Protein AF-A0A6G2JYF0-F1 (afdb_monomer_lite)

Radius of gyration: 21.14 Å; chains: 1; bounding box: 59×37×51 Å

Sequence (128 aa):
LPGISGAFVLLLLGLYDPITEAVSDRDVGTVVLFGVGAVLGLGLFSRLLQRLLERWRDAVIAALMGLMAGSLRVLWPWPVGDPDAEGFGNAALGAPPASELAVAVIAAVAAGAVAVALYRMGTRQASS

Foldseek 3Di:
DPPCPPLVVCVVVVNNVVQVVCVVVVVVVVVVVVVVVVCVVVVVVVVVVVVCCVVVVVVVVVVVVVVVVVVVVLCPDDPPDDPPPPDPPPPPPPPPPVVVVVVVVVVVVVSVVVSVVVVVVVVPPPPD

Secondary structure (DSSP, 8-state):
---TTTHHHHHHTT-HHHHHHHHHTT-HHHHHHHHHHHHHHHHHHHHHHHHHHHHSHHHHHHHHHHHHHHHHHHT-S---S-TT--STTTTSSSPPPHHHHHHHHHHHHHHHHHHHHHHHHHTTSTT-

pLDDT: mean 71.39, std 13.14, range [37.84, 88.44]

Structure (mmCIF, N/CA/C/O backbone):
data_AF-A0A6G2JYF0-F1
#
_entry.id   AF-A0A6G2JYF0-F1
#
loop_
_atom_site.group_PDB
_atom_site.id
_atom_site.type_symbol
_atom_site.label_atom_id
_atom_site.label_alt_id
_atom_site.label_comp_id
_atom_site.label_asym_id
_atom_site.label_entity_id
_atom_site.label_seq_id
_atom_site.pdbx_PDB_ins_code
_atom_site.Cartn_x
_atom_site.Cartn_y
_atom_site.Cartn_z
_atom_site.occupancy
_atom_site.B_iso_or_equiv
_atom_site.auth_seq_id
_atom_site.auth_comp_id
_atom_site.auth_asym_id
_atom_site.auth_atom_id
_atom_site.pdbx_PDB_model_num
ATOM 1 N N . LEU A 1 1 ? 19.546 4.387 -7.124 1.00 40.09 1 LEU A N 1
ATOM 2 C CA . LEU A 1 1 ? 18.726 4.139 -5.916 1.00 40.09 1 LEU A CA 1
ATOM 3 C C . LEU A 1 1 ? 17.325 3.787 -6.394 1.00 40.09 1 LEU A C 1
ATOM 5 O O . LEU A 1 1 ? 16.553 4.704 -6.652 1.00 40.09 1 LEU A O 1
ATOM 9 N N . PRO A 1 2 ? 17.033 2.506 -6.671 1.00 49.22 2 PRO A N 1
ATOM 10 C CA . PRO A 1 2 ? 15.730 2.139 -7.203 1.00 49.22 2 PRO A CA 1
ATOM 11 C C . PRO A 1 2 ? 14.688 2.474 -6.136 1.00 49.22 2 PRO A C 1
ATOM 13 O O . PRO A 1 2 ? 14.768 2.001 -5.004 1.00 49.22 2 PRO A O 1
ATOM 16 N N . GLY A 1 3 ? 13.779 3.386 -6.477 1.00 50.25 3 GLY A N 1
ATOM 17 C CA . GLY A 1 3 ? 12.730 3.866 -5.590 1.00 50.25 3 GLY A CA 1
ATOM 18 C C . GLY A 1 3 ? 11.822 2.713 -5.187 1.00 50.25 3 GLY A C 1
ATOM 19 O O . GLY A 1 3 ? 10.916 2.336 -5.932 1.00 50.25 3 GLY A O 1
ATOM 20 N N . ILE A 1 4 ? 12.072 2.170 -3.996 1.00 59.97 4 ILE A N 1
ATOM 21 C CA . ILE A 1 4 ? 11.361 1.021 -3.429 1.00 59.97 4 ILE A CA 1
ATOM 22 C C . ILE A 1 4 ? 9.846 1.262 -3.344 1.00 59.97 4 ILE A C 1
ATOM 24 O O . ILE A 1 4 ? 9.081 0.308 -3.375 1.00 59.97 4 ILE A O 1
ATOM 28 N N . SER A 1 5 ? 9.371 2.509 -3.302 1.00 64.62 5 SER A N 1
ATOM 29 C CA . SER A 1 5 ? 7.943 2.772 -3.085 1.00 64.62 5 SER A CA 1
ATOM 30 C C . SER A 1 5 ? 7.077 2.885 -4.347 1.00 64.62 5 SER A C 1
ATOM 32 O O . SER A 1 5 ? 5.859 2.839 -4.222 1.00 64.62 5 SER A O 1
ATOM 34 N N . GLY A 1 6 ? 7.646 3.000 -5.552 1.00 71.56 6 GLY A N 1
ATOM 35 C CA . GLY A 1 6 ? 6.852 3.191 -6.782 1.00 71.56 6 GLY A CA 1
ATOM 36 C C . GLY A 1 6 ? 7.250 2.260 -7.919 1.00 71.56 6 GLY A C 1
ATOM 37 O O . GLY A 1 6 ? 6.416 1.543 -8.466 1.00 71.56 6 GLY A O 1
ATOM 38 N N . ALA A 1 7 ? 8.547 2.205 -8.225 1.00 78.31 7 ALA A N 1
ATOM 39 C CA . ALA A 1 7 ? 9.068 1.327 -9.269 1.00 78.31 7 ALA A CA 1
ATOM 40 C C . ALA A 1 7 ? 8.913 -0.160 -8.902 1.00 78.31 7 ALA A C 1
ATOM 42 O O . ALA A 1 7 ? 8.651 -0.984 -9.770 1.00 78.31 7 ALA A O 1
ATOM 43 N N . PHE A 1 8 ? 8.996 -0.505 -7.612 1.00 80.12 8 PHE A N 1
ATOM 44 C CA . PHE A 1 8 ? 8.794 -1.882 -7.152 1.00 80.12 8 PHE A CA 1
ATOM 45 C C . PHE A 1 8 ? 7.344 -2.356 -7.291 1.00 80.12 8 PHE A C 1
ATOM 47 O O . PHE A 1 8 ? 7.103 -3.497 -7.667 1.00 80.12 8 PHE A O 1
ATOM 54 N N . VAL A 1 9 ? 6.371 -1.476 -7.045 1.00 82.25 9 VAL A N 1
ATOM 55 C CA . VAL A 1 9 ? 4.954 -1.797 -7.267 1.00 82.25 9 VAL A CA 1
ATOM 56 C C . VAL A 1 9 ? 4.703 -2.052 -8.755 1.00 82.25 9 VAL A C 1
ATOM 58 O O . VAL A 1 9 ? 4.014 -3.004 -9.099 1.00 82.25 9 VAL A O 1
ATOM 61 N N . LEU A 1 10 ? 5.320 -1.267 -9.644 1.00 85.38 10 LEU A N 1
ATOM 62 C CA . LEU A 1 10 ? 5.258 -1.508 -11.090 1.00 85.38 10 LEU A CA 1
ATOM 63 C C . LEU A 1 10 ? 5.894 -2.841 -11.495 1.00 85.38 10 LEU A C 1
ATOM 65 O O . LEU A 1 10 ? 5.335 -3.539 -12.338 1.00 85.38 10 LEU A O 1
ATOM 69 N N . LEU A 1 11 ? 7.016 -3.212 -10.874 1.00 83.31 11 LEU A N 1
ATOM 70 C CA . LEU A 1 11 ? 7.658 -4.515 -11.076 1.00 83.31 11 LEU A CA 1
ATOM 71 C C . LEU A 1 11 ? 6.758 -5.669 -10.613 1.00 83.31 11 LEU A C 1
ATOM 73 O O . LEU A 1 11 ? 6.558 -6.619 -11.361 1.00 83.31 11 LEU A O 1
ATOM 77 N N . LEU A 1 12 ? 6.158 -5.567 -9.423 1.00 83.62 12 LEU A N 1
ATOM 78 C CA . LEU A 1 12 ? 5.201 -6.548 -8.890 1.00 83.62 12 LEU A CA 1
ATOM 79 C C . LEU A 1 12 ? 3.969 -6.721 -9.782 1.00 83.62 12 LEU A C 1
ATOM 81 O O . LEU A 1 12 ? 3.460 -7.828 -9.927 1.00 83.62 12 LEU A O 1
ATOM 85 N N . LEU A 1 13 ? 3.489 -5.627 -10.373 1.00 82.62 13 LEU A N 1
ATOM 86 C CA . LEU A 1 13 ? 2.365 -5.641 -11.305 1.00 82.62 13 LEU A CA 1
ATOM 87 C C . LEU A 1 13 ? 2.764 -6.112 -12.716 1.00 82.62 13 LEU A C 1
ATOM 89 O O . LEU A 1 13 ? 1.890 -6.233 -13.569 1.00 82.62 13 LEU A O 1
ATOM 93 N N . GLY A 1 14 ? 4.055 -6.356 -12.980 1.00 84.25 14 GLY A N 1
ATOM 94 C CA . GLY A 1 14 ? 4.573 -6.702 -14.309 1.00 84.25 14 GLY A CA 1
ATOM 95 C C . GLY A 1 14 ? 4.482 -5.559 -15.327 1.00 84.25 14 GLY A C 1
ATOM 96 O O . GLY A 1 14 ? 4.637 -5.779 -16.522 1.00 84.25 14 GLY A O 1
ATOM 97 N N . LEU A 1 15 ? 4.211 -4.336 -14.868 1.00 83.00 15 LEU A N 1
ATOM 98 C CA . LEU A 1 15 ? 4.017 -3.153 -15.709 1.00 83.00 15 LEU A CA 1
ATOM 99 C C . LEU A 1 15 ? 5.282 -2.303 -15.843 1.00 83.00 15 LEU A C 1
ATOM 101 O O . LEU A 1 15 ? 5.267 -1.285 -16.528 1.00 83.00 15 LEU A O 1
ATOM 105 N N . TYR A 1 16 ? 6.371 -2.693 -15.187 1.00 85.38 16 TYR A N 1
ATOM 106 C CA . TYR A 1 16 ? 7.623 -1.952 -15.242 1.00 85.38 16 TYR A CA 1
ATOM 107 C C . TYR A 1 16 ? 8.152 -1.831 -16.673 1.00 85.38 16 TYR A C 1
ATOM 109 O O . TYR A 1 16 ? 8.324 -0.714 -17.156 1.00 85.38 16 TYR A O 1
ATOM 117 N N . ASP A 1 17 ? 8.336 -2.952 -17.370 1.00 82.31 17 ASP A N 1
ATOM 118 C CA . ASP A 1 17 ? 8.848 -2.963 -18.743 1.00 82.31 17 ASP A CA 1
ATOM 119 C C . ASP A 1 17 ? 7.982 -2.131 -19.709 1.00 82.31 17 ASP A C 1
ATOM 121 O O . ASP A 1 17 ? 8.522 -1.195 -20.301 1.00 82.31 17 ASP A O 1
ATOM 125 N N . PRO A 1 18 ? 6.647 -2.324 -19.799 1.00 82.56 18 PRO A N 1
ATOM 126 C CA . PRO A 1 18 ? 5.822 -1.553 -20.733 1.00 82.56 18 PRO A CA 1
ATOM 127 C C . PRO A 1 18 ? 5.765 -0.048 -20.423 1.00 82.56 18 PRO A C 1
ATOM 129 O O . PRO A 1 18 ? 5.676 0.765 -21.339 1.00 82.56 18 PRO A O 1
ATOM 132 N N . ILE A 1 19 ? 5.841 0.362 -19.152 1.00 83.25 19 ILE A N 1
ATOM 133 C CA . ILE A 1 19 ? 5.885 1.788 -18.779 1.00 83.25 19 ILE A CA 1
ATOM 134 C C . ILE A 1 19 ? 7.236 2.398 -19.159 1.00 83.25 19 ILE A C 1
ATOM 136 O O . ILE A 1 19 ? 7.295 3.522 -19.658 1.00 83.25 19 ILE A O 1
ATOM 140 N N . THR A 1 20 ? 8.326 1.672 -18.906 1.00 84.31 20 THR A N 1
ATOM 141 C CA . THR A 1 20 ? 9.685 2.162 -19.165 1.00 84.31 20 THR A CA 1
ATOM 142 C C . THR A 1 20 ? 9.950 2.251 -20.670 1.00 84.31 20 THR A C 1
ATOM 144 O O . THR A 1 20 ? 10.544 3.226 -21.129 1.00 84.31 20 THR A O 1
ATOM 147 N N . GLU A 1 21 ? 9.434 1.293 -21.442 1.00 85.62 21 GLU A N 1
ATOM 148 C CA . GLU A 1 21 ? 9.464 1.287 -22.907 1.00 85.62 21 GLU A CA 1
ATOM 149 C C . GLU A 1 21 ? 8.618 2.424 -23.497 1.00 85.62 21 GLU A C 1
ATOM 151 O O . GLU A 1 21 ? 9.135 3.216 -24.282 1.00 85.62 21 GLU A O 1
ATOM 156 N N . ALA A 1 22 ? 7.379 2.618 -23.026 1.00 83.31 22 ALA A N 1
ATOM 157 C CA . ALA A 1 22 ? 6.520 3.721 -23.472 1.00 83.31 22 ALA A CA 1
ATOM 158 C C . ALA A 1 22 ? 7.142 5.109 -23.226 1.00 83.31 22 ALA A C 1
ATOM 160 O O . ALA A 1 22 ? 6.996 6.022 -24.042 1.00 83.31 22 ALA A O 1
ATOM 161 N N . VAL A 1 23 ? 7.866 5.286 -22.115 1.00 82.88 23 VAL A N 1
ATOM 162 C CA . VAL A 1 23 ? 8.618 6.523 -21.844 1.00 82.88 23 VAL A CA 1
ATOM 163 C C . VAL A 1 23 ? 9.791 6.682 -22.814 1.00 82.88 23 VAL A C 1
ATOM 165 O O . VAL A 1 23 ? 10.039 7.794 -23.290 1.00 82.88 23 VAL A O 1
ATOM 168 N N . SER A 1 24 ? 10.498 5.593 -23.119 1.00 85.56 24 SER A N 1
ATOM 169 C CA . SER A 1 24 ? 11.651 5.593 -24.024 1.00 85.56 24 SER A CA 1
ATOM 170 C C . SER A 1 24 ? 11.250 5.886 -25.477 1.00 85.56 24 SER A C 1
ATOM 172 O O . SER A 1 24 ? 11.904 6.694 -26.141 1.00 85.56 24 SER A O 1
ATOM 174 N N . ASP A 1 25 ? 10.122 5.337 -25.930 1.00 87.25 25 ASP A N 1
ATOM 175 C CA . ASP A 1 25 ? 9.553 5.557 -27.269 1.00 87.25 25 ASP A CA 1
ATOM 176 C C . ASP A 1 25 ? 8.751 6.862 -27.394 1.00 87.25 25 ASP A C 1
ATOM 178 O O . ASP A 1 25 ? 8.250 7.200 -28.468 1.00 87.25 25 ASP A O 1
ATOM 182 N N . ARG A 1 26 ? 8.659 7.645 -26.309 1.00 82.38 26 ARG A N 1
ATOM 183 C CA . ARG A 1 26 ? 7.815 8.848 -26.212 1.00 82.38 26 ARG A CA 1
ATOM 184 C C . ARG A 1 26 ? 6.359 8.580 -26.606 1.00 82.38 26 ARG A C 1
ATOM 186 O O 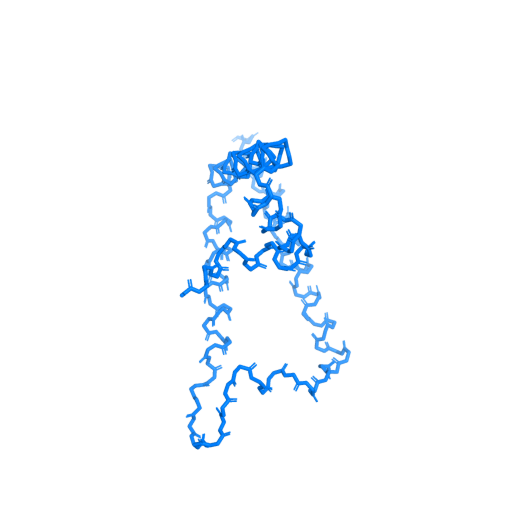. ARG A 1 26 ? 5.697 9.467 -27.153 1.00 82.38 26 ARG A O 1
ATOM 193 N N . ASP A 1 27 ? 5.839 7.398 -26.283 1.00 81.31 27 ASP A N 1
ATOM 194 C CA . ASP A 1 27 ? 4.417 7.090 -26.410 1.00 81.31 27 ASP A CA 1
ATOM 195 C C . ASP A 1 27 ? 3.632 7.813 -25.307 1.00 81.31 27 ASP A C 1
ATOM 197 O O . ASP A 1 27 ? 3.311 7.296 -24.231 1.00 81.31 27 ASP A O 1
ATOM 201 N N . VAL A 1 28 ? 3.343 9.081 -25.594 1.00 84.50 28 VAL A N 1
ATOM 202 C CA . VAL A 1 28 ? 2.651 9.997 -24.690 1.00 84.50 28 VAL A CA 1
ATOM 203 C C . VAL A 1 28 ? 1.254 9.478 -24.332 1.00 84.50 28 VAL A C 1
ATOM 205 O O . VAL A 1 28 ? 0.755 9.794 -23.254 1.00 84.50 28 VAL A O 1
ATOM 208 N N . GLY A 1 29 ? 0.624 8.670 -25.192 1.00 84.38 29 GLY A N 1
ATOM 209 C CA . GLY A 1 29 ? -0.715 8.128 -24.957 1.00 84.38 29 GLY A CA 1
ATOM 210 C C . GLY A 1 29 ? -0.737 7.153 -23.782 1.00 84.38 29 GLY A C 1
ATOM 211 O O . GLY A 1 29 ? -1.501 7.339 -22.830 1.00 84.38 29 GLY A O 1
ATOM 212 N N . THR A 1 30 ? 0.153 6.163 -23.814 1.00 79.38 30 THR A N 1
ATOM 213 C CA . THR A 1 30 ? 0.280 5.143 -22.763 1.00 79.38 30 THR A CA 1
ATOM 214 C C . THR A 1 30 ? 0.725 5.756 -21.433 1.00 79.38 30 THR A C 1
ATOM 216 O O . THR A 1 30 ? 0.148 5.460 -20.382 1.00 79.38 30 THR A O 1
ATOM 219 N N . VAL A 1 31 ? 1.682 6.691 -21.466 1.00 84.12 31 VAL A N 1
ATOM 220 C CA . VAL A 1 31 ? 2.179 7.384 -20.264 1.00 84.12 31 VAL A CA 1
ATOM 221 C C . VAL A 1 31 ? 1.101 8.262 -19.624 1.00 84.12 31 VAL A C 1
ATOM 223 O O . VAL A 1 31 ? 0.952 8.258 -18.400 1.00 84.12 31 VAL A O 1
ATOM 226 N N . VAL A 1 32 ? 0.320 8.997 -20.420 1.00 85.06 32 VAL A N 1
ATOM 227 C CA . VAL A 1 32 ? -0.767 9.843 -19.900 1.00 85.06 32 VAL A CA 1
ATOM 228 C C . VAL A 1 32 ? -1.895 8.992 -19.328 1.00 85.06 32 VAL A C 1
ATOM 230 O O . VAL A 1 32 ? -2.376 9.296 -18.237 1.00 85.06 32 VAL A O 1
ATOM 233 N N . LEU A 1 33 ? -2.293 7.910 -20.004 1.00 82.00 33 LEU A N 1
ATOM 234 C CA . LEU A 1 33 ? -3.328 7.004 -19.501 1.00 82.00 33 LEU A CA 1
ATOM 235 C C . LEU A 1 33 ? -2.923 6.386 -18.156 1.00 82.00 33 LEU A C 1
ATOM 237 O O . LEU A 1 33 ? -3.712 6.393 -17.206 1.00 82.00 33 LEU A O 1
ATOM 241 N N . PHE A 1 34 ? -1.675 5.922 -18.051 1.00 82.88 34 PHE A N 1
ATOM 242 C CA . PHE A 1 34 ? -1.119 5.436 -16.794 1.00 82.88 34 PHE A CA 1
ATOM 243 C C . PHE A 1 34 ? -1.075 6.535 -15.726 1.00 82.88 34 PHE A C 1
ATOM 245 O O . PHE A 1 34 ? -1.520 6.313 -14.602 1.00 82.88 34 PHE A O 1
ATOM 252 N N . GLY A 1 35 ? -0.593 7.731 -16.070 1.00 82.69 35 GLY A N 1
ATOM 253 C CA . GLY A 1 35 ? -0.507 8.861 -15.147 1.00 82.69 35 GLY A CA 1
ATOM 254 C C . GLY A 1 35 ? -1.870 9.267 -14.584 1.00 82.69 35 GLY A C 1
ATOM 255 O O . GLY A 1 35 ? -2.007 9.464 -13.377 1.00 82.69 35 GLY A O 1
ATOM 256 N N . VAL A 1 36 ? -2.905 9.321 -15.425 1.00 78.94 36 VAL A N 1
ATOM 257 C CA . VAL A 1 36 ? -4.284 9.610 -15.002 1.00 78.94 36 VAL A CA 1
ATOM 258 C C . VAL A 1 36 ? -4.809 8.511 -14.078 1.00 78.94 36 VAL A C 1
ATOM 260 O O . VAL A 1 36 ? -5.360 8.819 -13.019 1.00 78.94 36 VAL A O 1
ATOM 263 N N . GLY A 1 37 ? -4.598 7.240 -14.430 1.00 79.00 37 GLY A N 1
ATOM 264 C CA . GLY A 1 37 ? -4.972 6.105 -13.586 1.00 79.00 37 GLY A CA 1
ATOM 265 C C . GLY A 1 37 ? -4.266 6.125 -12.228 1.00 79.00 37 GLY A C 1
ATOM 266 O O . GLY A 1 37 ? -4.911 5.948 -11.194 1.00 79.00 37 GLY A O 1
ATOM 267 N N . ALA A 1 38 ? -2.967 6.424 -12.212 1.00 82.06 38 ALA A N 1
ATOM 268 C CA . ALA A 1 38 ? -2.172 6.543 -10.998 1.00 82.06 38 ALA A CA 1
ATOM 269 C C . ALA A 1 38 ? -2.672 7.689 -10.107 1.00 82.06 38 ALA A C 1
ATOM 271 O O . ALA A 1 38 ? -2.898 7.473 -8.919 1.00 82.06 38 ALA A O 1
ATOM 272 N N . VAL A 1 39 ? -2.920 8.880 -10.662 1.00 84.06 39 VAL A N 1
ATOM 273 C CA . VAL A 1 39 ? -3.435 10.037 -9.905 1.00 84.06 39 VAL A CA 1
ATOM 274 C C . VAL A 1 39 ? -4.835 9.768 -9.353 1.00 84.06 39 VAL A C 1
ATOM 276 O O . VAL A 1 39 ? -5.096 10.058 -8.184 1.00 84.06 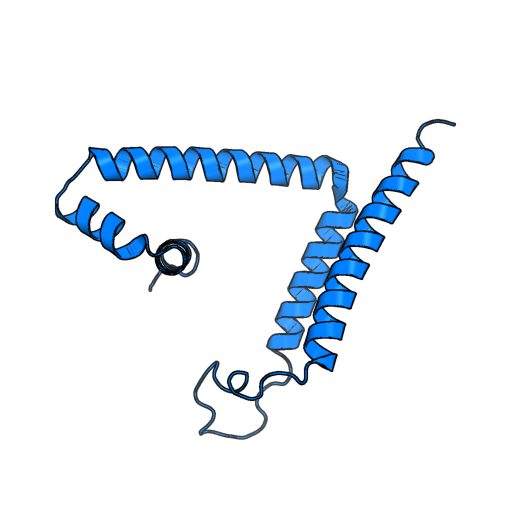39 VAL A O 1
ATOM 279 N N . LEU A 1 40 ? -5.732 9.187 -10.154 1.00 78.94 40 LEU A N 1
ATOM 280 C CA . LEU A 1 40 ? -7.076 8.820 -9.703 1.00 78.94 40 LEU A CA 1
ATOM 281 C C . LEU A 1 40 ? -7.030 7.753 -8.606 1.00 78.94 40 LEU A C 1
ATOM 283 O O . LEU A 1 40 ? -7.717 7.894 -7.594 1.00 78.94 40 LEU A O 1
ATOM 287 N N . GLY A 1 41 ? -6.200 6.722 -8.777 1.00 77.94 41 GLY A N 1
ATOM 288 C CA . GLY A 1 41 ? -6.006 5.658 -7.796 1.00 77.94 41 GLY A CA 1
ATOM 289 C C . GLY A 1 41 ? -5.441 6.187 -6.480 1.00 77.94 41 GLY A C 1
ATOM 290 O O . GLY A 1 41 ? -6.012 5.929 -5.420 1.00 77.94 41 GLY A O 1
ATOM 291 N N . LEU A 1 42 ? -4.379 6.994 -6.537 1.00 83.50 42 LEU A N 1
ATOM 292 C CA . LEU A 1 42 ? -3.756 7.590 -5.354 1.00 83.50 42 LEU A CA 1
ATOM 293 C C . LEU A 1 42 ? -4.697 8.580 -4.660 1.00 83.50 42 LEU A C 1
ATOM 295 O O . LEU A 1 42 ? -4.802 8.583 -3.436 1.00 83.50 42 LEU A O 1
ATOM 299 N N . GLY A 1 43 ? -5.422 9.391 -5.433 1.00 77.50 43 GLY A N 1
ATOM 300 C CA . GLY A 1 43 ? -6.408 10.333 -4.911 1.00 77.50 43 GLY A CA 1
ATOM 301 C C . GLY A 1 43 ? -7.582 9.627 -4.231 1.00 77.50 43 GLY A C 1
ATOM 302 O O . GLY A 1 43 ? -8.002 10.032 -3.145 1.00 77.50 43 GLY A O 1
ATOM 303 N N . LEU A 1 44 ? -8.092 8.544 -4.826 1.00 76.38 44 LEU A N 1
ATOM 304 C CA . LEU A 1 44 ? -9.150 7.730 -4.228 1.00 76.38 44 LEU A CA 1
ATOM 305 C C . LEU A 1 44 ? -8.659 7.025 -2.962 1.00 76.38 44 LEU A C 1
ATOM 307 O O . LEU A 1 44 ? -9.349 7.060 -1.945 1.00 76.38 44 LEU A O 1
ATOM 311 N N . PHE A 1 45 ? -7.461 6.444 -3.004 1.00 76.62 45 PHE A N 1
ATOM 312 C CA . PHE A 1 45 ? -6.838 5.787 -1.860 1.00 76.62 45 PHE A CA 1
ATOM 313 C C . PHE A 1 45 ? -6.585 6.764 -0.708 1.00 76.62 45 PHE A C 1
ATOM 315 O O . PHE A 1 45 ? -6.937 6.473 0.431 1.00 76.62 45 PHE A O 1
ATOM 322 N N . SER A 1 46 ? -6.057 7.953 -1.000 1.00 81.88 46 SER A N 1
ATOM 323 C CA . SER A 1 46 ? -5.838 9.011 -0.011 1.00 81.88 46 SER A CA 1
ATOM 324 C C . SER A 1 46 ? -7.149 9.431 0.657 1.00 81.88 46 SER A C 1
ATOM 326 O O . SER A 1 46 ? -7.229 9.464 1.884 1.00 81.88 46 SER A O 1
ATOM 328 N N . ARG A 1 47 ? -8.216 9.650 -0.124 1.00 77.00 47 ARG A N 1
ATOM 329 C CA . ARG A 1 47 ? -9.551 9.961 0.417 1.00 77.00 47 ARG A CA 1
ATOM 330 C C . ARG A 1 47 ? -10.138 8.810 1.229 1.00 77.00 47 ARG A C 1
ATOM 332 O O . ARG A 1 47 ? -10.777 9.055 2.250 1.00 77.00 47 ARG A O 1
ATOM 339 N N . LEU A 1 48 ? -9.948 7.569 0.785 1.00 77.06 48 LEU A N 1
ATOM 340 C C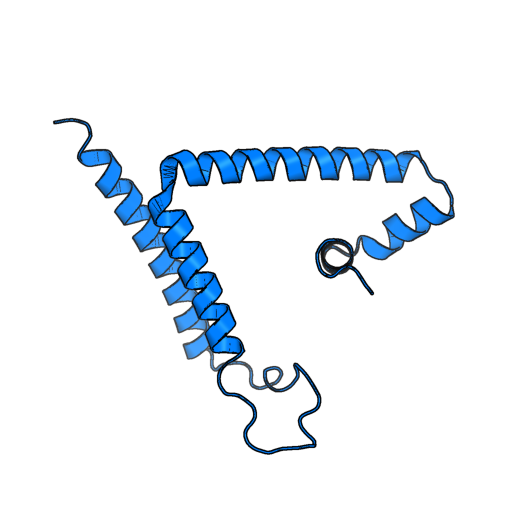A . LEU A 1 48 ? -10.389 6.376 1.505 1.00 77.06 48 LEU A CA 1
ATOM 341 C C . LEU A 1 48 ? -9.686 6.280 2.858 1.00 77.06 48 LEU A C 1
ATOM 343 O O . LEU A 1 48 ? -10.356 6.122 3.875 1.00 77.06 48 LEU A O 1
ATOM 347 N N . LEU A 1 49 ? -8.361 6.427 2.872 1.00 79.88 49 LEU A N 1
ATOM 348 C CA . LEU A 1 49 ? -7.550 6.386 4.080 1.00 79.88 49 LEU A CA 1
ATOM 349 C C . LEU A 1 49 ? -7.925 7.526 5.027 1.00 79.88 49 LEU A C 1
ATOM 351 O O . LEU A 1 49 ? -8.107 7.290 6.216 1.00 79.88 49 LEU A O 1
ATOM 355 N N . GLN A 1 50 ? -8.131 8.733 4.500 1.00 80.94 50 GLN A N 1
ATOM 356 C CA . GLN A 1 50 ? -8.577 9.874 5.291 1.00 80.94 50 GLN A CA 1
ATOM 357 C C . GLN A 1 50 ? -9.936 9.600 5.951 1.00 80.94 50 GLN A C 1
ATOM 359 O O . GLN A 1 50 ? -10.066 9.760 7.160 1.00 80.94 50 GLN A O 1
ATOM 364 N N . ARG A 1 51 ? -10.920 9.077 5.206 1.00 78.25 51 ARG A N 1
ATOM 365 C CA . ARG A 1 51 ? -12.215 8.676 5.786 1.00 78.25 51 ARG A CA 1
ATOM 366 C C . ARG A 1 51 ? -12.092 7.545 6.801 1.00 78.25 51 ARG A C 1
ATOM 368 O O . ARG A 1 51 ? -12.859 7.498 7.763 1.00 78.25 51 ARG A O 1
ATOM 375 N N . LEU A 1 52 ? -11.153 6.627 6.586 1.00 77.38 52 LEU A N 1
ATOM 376 C CA . LEU A 1 52 ? -10.888 5.532 7.508 1.00 77.38 52 LEU A CA 1
ATOM 377 C C . LEU A 1 52 ? -10.275 6.060 8.810 1.00 77.38 52 LEU A C 1
ATOM 379 O O . LEU A 1 52 ? -10.727 5.671 9.877 1.00 77.38 52 LEU A O 1
ATOM 383 N N . LEU A 1 53 ? -9.328 7.000 8.748 1.00 78.94 53 LEU A N 1
ATOM 384 C CA . LEU A 1 53 ? -8.778 7.659 9.936 1.00 78.94 53 LEU A CA 1
ATOM 385 C C . LEU A 1 53 ? -9.805 8.547 10.643 1.00 78.94 53 LEU A C 1
ATOM 387 O O . LEU A 1 53 ? -9.813 8.582 11.866 1.00 78.94 53 LEU A O 1
ATOM 391 N N . GLU A 1 54 ? -10.663 9.259 9.913 1.00 79.00 54 GLU A N 1
ATOM 392 C CA . GLU A 1 54 ? -11.680 10.136 10.510 1.00 79.00 54 GLU A CA 1
ATOM 393 C C . GLU A 1 54 ? -12.753 9.337 11.259 1.00 79.00 54 GLU A C 1
ATOM 395 O O . GLU A 1 54 ? -13.175 9.737 12.342 1.00 79.00 54 GLU A O 1
ATOM 400 N N . ARG A 1 55 ? -13.186 8.192 10.710 1.00 77.56 55 ARG A N 1
ATOM 401 C CA . ARG A 1 55 ? -14.260 7.381 11.306 1.00 77.56 55 ARG A CA 1
ATOM 402 C C . ARG A 1 55 ? -13.771 6.254 12.220 1.00 77.56 55 ARG A C 1
ATOM 404 O O . ARG A 1 55 ? -14.502 5.866 13.125 1.00 77.56 55 ARG A O 1
ATOM 411 N N . TRP A 1 56 ? -12.562 5.742 11.994 1.00 77.81 56 TRP A N 1
ATOM 412 C CA . TRP A 1 56 ? -11.973 4.573 12.671 1.00 77.81 56 TRP A CA 1
ATOM 413 C C . TRP A 1 56 ? -10.600 4.881 13.263 1.00 77.81 56 TRP A C 1
ATOM 415 O O . TRP A 1 56 ? -9.733 4.008 13.282 1.00 77.81 56 TRP A O 1
ATOM 425 N N . ARG A 1 57 ? -10.381 6.117 13.731 1.00 79.81 57 ARG A N 1
ATOM 426 C CA . ARG A 1 57 ? -9.071 6.607 14.185 1.00 79.81 57 ARG A CA 1
ATOM 427 C C . ARG A 1 57 ? -8.345 5.619 15.094 1.00 79.81 57 ARG A C 1
ATOM 429 O O . ARG A 1 57 ? -7.207 5.256 14.811 1.00 79.81 57 ARG A O 1
ATOM 436 N N . ASP A 1 58 ? -9.025 5.145 16.131 1.00 80.50 58 ASP A N 1
ATOM 437 C CA . ASP A 1 58 ? -8.427 4.257 17.130 1.00 80.50 58 ASP A CA 1
ATOM 438 C C . ASP A 1 58 ? -8.070 2.885 16.542 1.00 80.50 58 ASP A C 1
ATOM 440 O O . ASP A 1 58 ? -6.992 2.355 16.811 1.00 80.50 58 ASP A O 1
ATOM 444 N N . ALA A 1 59 ? -8.916 2.338 15.663 1.00 78.56 59 ALA A N 1
ATOM 445 C CA . ALA A 1 59 ? -8.650 1.067 14.99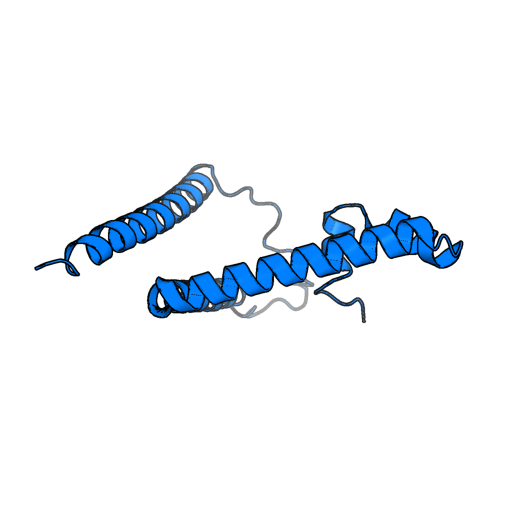1 1.00 78.56 59 ALA A CA 1
ATOM 446 C C . ALA A 1 59 ? -7.493 1.176 13.984 1.00 78.56 59 ALA A C 1
ATOM 448 O O . ALA A 1 59 ? -6.657 0.276 13.910 1.00 78.56 59 ALA A O 1
ATOM 449 N N . VAL A 1 60 ? -7.405 2.279 13.232 1.00 84.19 60 VAL A N 1
ATOM 450 C CA . VAL A 1 60 ? -6.308 2.500 12.277 1.00 84.19 60 VAL A CA 1
ATOM 451 C C . VAL A 1 60 ? -4.981 2.695 13.006 1.00 84.19 60 VAL A C 1
ATOM 453 O O . VAL A 1 60 ? -3.981 2.103 12.612 1.00 84.19 60 VAL A O 1
ATOM 456 N N . ILE A 1 61 ? -4.959 3.468 14.094 1.00 86.44 61 ILE A N 1
ATOM 457 C CA . ILE A 1 61 ? -3.746 3.652 14.903 1.00 86.44 61 ILE A CA 1
ATOM 458 C C . ILE A 1 61 ? -3.307 2.321 15.532 1.00 86.44 61 ILE A C 1
ATOM 460 O O . ILE A 1 61 ? -2.120 1.999 15.489 1.00 86.44 61 ILE A O 1
ATOM 464 N N . ALA A 1 62 ? -4.240 1.513 16.047 1.00 86.50 62 ALA A N 1
ATOM 465 C CA . ALA A 1 62 ? -3.931 0.179 16.562 1.00 86.50 62 ALA A CA 1
ATOM 466 C C . ALA A 1 62 ? -3.373 -0.754 15.470 1.00 86.50 62 ALA A C 1
ATOM 468 O O . ALA A 1 62 ? -2.401 -1.469 15.711 1.00 86.50 62 ALA A O 1
ATOM 469 N N . ALA A 1 63 ? -3.929 -0.710 14.254 1.00 86.81 63 ALA A N 1
ATOM 470 C CA . ALA A 1 63 ? -3.431 -1.478 13.114 1.00 86.81 63 ALA A CA 1
ATOM 471 C C . ALA A 1 63 ? -2.023 -1.038 12.683 1.00 86.81 63 ALA A C 1
ATOM 473 O O . ALA A 1 63 ? -1.163 -1.885 12.449 1.00 86.81 63 ALA A O 1
ATOM 474 N N . LEU A 1 64 ? -1.760 0.272 12.628 1.00 86.00 64 LEU A N 1
ATOM 475 C CA . LEU A 1 64 ? -0.431 0.812 12.331 1.00 86.00 64 LEU A CA 1
ATOM 476 C C . LEU A 1 64 ? 0.585 0.421 13.407 1.00 86.00 64 LEU A C 1
ATOM 478 O O . LEU A 1 64 ? 1.693 0.016 13.066 1.00 86.00 64 LEU A O 1
ATOM 482 N N . MET A 1 65 ? 0.210 0.469 14.690 1.00 88.06 65 MET A N 1
ATOM 483 C CA . MET A 1 65 ? 1.062 -0.037 15.770 1.00 88.06 65 MET A CA 1
ATOM 484 C C . MET A 1 65 ? 1.328 -1.539 15.637 1.00 88.06 65 MET A C 1
ATOM 486 O O . MET A 1 65 ? 2.473 -1.959 15.788 1.00 88.06 65 MET A O 1
ATOM 490 N N . GLY A 1 66 ? 0.318 -2.342 15.293 1.00 86.88 66 GLY A N 1
ATOM 491 C CA . GLY A 1 66 ? 0.487 -3.770 15.011 1.00 86.88 66 GLY A CA 1
ATOM 492 C C . GLY A 1 66 ? 1.417 -4.038 13.824 1.00 86.88 66 GLY A C 1
ATOM 493 O O . GLY A 1 66 ? 2.266 -4.922 13.901 1.00 86.88 66 GLY A O 1
ATOM 494 N N . LEU A 1 67 ? 1.319 -3.245 12.754 1.00 86.19 67 LEU A N 1
ATOM 495 C CA . LEU A 1 67 ? 2.184 -3.339 11.575 1.00 86.19 67 LEU A CA 1
ATOM 496 C C . LEU A 1 67 ? 3.633 -2.942 11.893 1.00 86.19 67 LEU A C 1
ATOM 498 O O . LEU A 1 67 ? 4.560 -3.656 11.512 1.00 86.19 67 LEU A O 1
ATOM 502 N N . MET A 1 68 ? 3.833 -1.852 12.638 1.00 88.44 68 MET A N 1
ATOM 503 C CA . MET A 1 68 ? 5.151 -1.445 13.137 1.00 88.44 68 MET A CA 1
ATOM 504 C C . MET A 1 68 ? 5.758 -2.527 14.041 1.00 88.44 68 MET A C 1
ATOM 506 O O . MET A 1 68 ? 6.915 -2.901 13.859 1.00 88.44 68 MET A O 1
ATOM 510 N N . ALA A 1 69 ? 4.973 -3.093 14.962 1.00 85.00 69 ALA A N 1
ATOM 511 C CA . ALA A 1 69 ? 5.408 -4.188 15.827 1.00 85.00 69 ALA A CA 1
ATOM 512 C C . ALA A 1 69 ? 5.718 -5.476 15.040 1.00 85.00 69 ALA A C 1
ATOM 514 O O . ALA A 1 69 ? 6.691 -6.164 15.343 1.00 85.00 69 ALA A O 1
ATOM 515 N N . GLY A 1 70 ? 4.941 -5.789 14.000 1.00 81.44 70 GLY A N 1
ATOM 516 C CA . GLY A 1 70 ? 5.190 -6.918 13.101 1.00 81.44 70 GLY A CA 1
ATOM 517 C C . GLY A 1 70 ? 6.484 -6.755 12.300 1.00 81.44 70 GLY A C 1
ATOM 518 O O . GLY A 1 70 ? 7.284 -7.687 12.235 1.00 81.44 70 GLY A O 1
ATOM 519 N N . SER A 1 71 ? 6.742 -5.555 11.770 1.00 80.00 71 SER A N 1
ATOM 520 C CA . SER A 1 71 ? 8.019 -5.227 11.121 1.00 80.00 71 SER A CA 1
ATOM 521 C C . SER A 1 71 ? 9.190 -5.344 12.093 1.00 80.00 71 SER A C 1
ATOM 523 O O . SER A 1 71 ? 10.256 -5.823 11.712 1.00 80.00 71 SER A O 1
ATOM 525 N N . LEU A 1 72 ? 8.996 -4.928 13.346 1.00 80.44 72 LEU A N 1
ATOM 526 C CA . LEU A 1 72 ? 10.016 -5.053 14.380 1.00 80.44 72 LEU A CA 1
ATOM 527 C C . LEU A 1 72 ? 10.284 -6.523 14.728 1.00 80.44 72 LEU A C 1
ATOM 529 O O . LEU A 1 72 ? 11.436 -6.886 14.931 1.00 80.44 72 LEU A O 1
ATOM 533 N N . ARG A 1 73 ? 9.256 -7.385 14.727 1.00 75.75 73 ARG A N 1
ATOM 534 C CA . ARG A 1 73 ? 9.424 -8.835 14.909 1.00 75.75 73 ARG A CA 1
ATOM 535 C C . ARG A 1 73 ? 10.191 -9.495 13.765 1.00 75.75 73 ARG A C 1
ATOM 537 O O . ARG A 1 73 ? 10.955 -10.407 14.030 1.00 75.75 73 ARG A O 1
ATOM 544 N N . VAL A 1 74 ? 10.025 -9.047 12.521 1.00 66.69 74 VAL A N 1
ATOM 545 C CA . VAL A 1 74 ? 10.842 -9.538 11.392 1.00 66.69 74 VAL A CA 1
ATOM 546 C C . VAL A 1 74 ? 12.309 -9.124 11.543 1.00 66.69 74 VAL A C 1
ATOM 548 O O . VAL A 1 74 ? 13.201 -9.881 11.178 1.00 66.69 74 VAL A O 1
ATOM 551 N N . LEU A 1 75 ? 12.565 -7.944 12.112 1.00 67.00 75 LEU A N 1
ATOM 552 C CA . LEU A 1 75 ? 13.917 -7.435 12.359 1.00 67.00 75 LEU A CA 1
ATOM 553 C C . LEU A 1 75 ? 14.569 -8.024 13.632 1.00 67.00 75 LEU A C 1
ATOM 555 O O . LEU A 1 75 ? 15.743 -7.779 13.898 1.00 67.00 75 LEU A O 1
ATOM 559 N N . TRP A 1 76 ? 13.816 -8.790 14.426 1.00 55.38 76 TRP A N 1
ATOM 560 C CA . TRP A 1 76 ? 14.219 -9.359 15.713 1.00 55.38 76 TRP A CA 1
ATOM 561 C C . TRP A 1 76 ? 14.242 -10.893 15.608 1.00 55.38 76 TRP A C 1
ATOM 563 O O . TRP A 1 76 ? 13.173 -11.497 15.535 1.00 55.38 76 TRP A O 1
ATOM 573 N N . PRO A 1 77 ? 15.400 -11.573 15.593 1.00 64.44 77 PRO A N 1
ATOM 574 C CA . PRO A 1 77 ? 16.615 -11.302 16.351 1.00 64.44 77 PRO A CA 1
ATOM 575 C C . PRO A 1 77 ? 17.720 -10.728 15.464 1.00 64.44 77 PRO A C 1
ATOM 577 O O . PRO A 1 77 ? 17.898 -11.135 14.318 1.00 64.44 77 PRO A O 1
ATOM 580 N N . TRP A 1 78 ? 18.500 -9.805 16.023 1.00 60.09 78 TRP A N 1
ATOM 581 C CA . TRP A 1 78 ? 19.739 -9.374 15.388 1.00 60.09 78 TRP A CA 1
ATOM 582 C C . TRP A 1 78 ? 20.612 -10.617 15.144 1.00 60.09 78 TRP A C 1
ATOM 584 O O . TRP A 1 78 ? 20.700 -11.462 16.040 1.00 60.09 78 TRP A O 1
ATOM 594 N N . PRO A 1 79 ? 21.229 -10.777 13.960 1.00 59.09 79 PRO A N 1
ATOM 595 C CA . PRO A 1 79 ? 22.121 -11.898 13.708 1.00 59.09 79 PRO A CA 1
ATOM 596 C C . PRO A 1 79 ? 23.314 -11.812 14.670 1.00 59.09 79 PRO A C 1
ATOM 598 O O . PRO A 1 79 ? 24.266 -11.063 14.459 1.00 59.09 79 PRO A O 1
ATOM 601 N N . VAL A 1 80 ? 23.243 -12.549 15.779 1.00 60.25 80 VAL A N 1
ATOM 602 C CA . VAL A 1 80 ? 24.392 -12.815 16.645 1.00 60.25 80 VAL A CA 1
ATOM 603 C C . VAL A 1 80 ? 25.147 -13.963 16.005 1.00 60.25 80 VAL A C 1
ATOM 605 O O . VAL A 1 80 ? 24.836 -15.122 16.249 1.00 60.25 80 VAL A O 1
ATOM 608 N N . GLY A 1 81 ? 26.130 -13.612 15.183 1.00 57.44 81 GLY A N 1
ATOM 609 C CA . GLY A 1 81 ? 27.143 -14.541 14.702 1.00 57.44 81 GLY A CA 1
ATOM 610 C C . GLY A 1 81 ? 26.717 -15.386 13.509 1.00 57.44 81 GLY A C 1
ATOM 611 O O . GLY A 1 81 ? 26.382 -16.548 13.678 1.00 57.44 81 GLY A O 1
ATOM 612 N N . ASP A 1 82 ? 26.830 -14.817 12.311 1.00 56.09 82 ASP A N 1
ATOM 613 C CA . ASP A 1 82 ? 27.524 -15.496 11.211 1.00 56.09 82 ASP A CA 1
ATOM 614 C C . ASP A 1 82 ? 27.938 -14.445 10.157 1.00 56.09 82 ASP A C 1
ATOM 616 O O . ASP A 1 82 ? 27.057 -13.783 9.601 1.00 56.09 82 ASP A O 1
ATOM 620 N N . PRO A 1 83 ? 29.240 -14.199 9.909 1.00 55.62 83 PRO A N 1
ATOM 621 C CA . PRO A 1 83 ? 29.695 -13.277 8.863 1.00 55.62 83 PRO A CA 1
ATOM 622 C C . PRO A 1 83 ? 29.347 -13.737 7.435 1.00 55.62 83 PRO A C 1
ATOM 624 O O . PRO A 1 83 ? 29.479 -12.934 6.516 1.00 55.62 83 PRO A O 1
ATOM 627 N N . ASP A 1 84 ? 28.847 -14.967 7.261 1.00 54.69 84 ASP A N 1
ATOM 628 C CA . ASP A 1 84 ? 28.413 -15.518 5.970 1.00 54.69 84 ASP A CA 1
ATOM 629 C C . ASP A 1 84 ? 26.884 -15.451 5.752 1.00 54.69 84 ASP A C 1
ATOM 631 O O . ASP A 1 84 ? 26.372 -15.891 4.720 1.00 54.69 84 ASP A O 1
ATOM 635 N N . ALA A 1 85 ? 26.124 -14.874 6.693 1.00 56.09 85 ALA A N 1
ATOM 636 C CA . ALA A 1 85 ? 24.685 -14.649 6.539 1.00 56.09 85 ALA A CA 1
ATOM 637 C C . ALA A 1 85 ? 24.408 -13.407 5.670 1.00 56.09 85 ALA A C 1
ATOM 639 O O . ALA A 1 85 ? 23.858 -12.397 6.120 1.00 56.09 85 ALA A O 1
ATOM 640 N N . GLU A 1 86 ? 24.809 -13.473 4.402 1.00 53.75 86 GLU A N 1
ATOM 641 C CA . GLU A 1 86 ? 24.488 -12.453 3.415 1.00 53.75 86 GLU A CA 1
ATOM 642 C C . GLU A 1 86 ? 23.003 -12.521 3.025 1.00 53.75 86 GLU A C 1
ATOM 644 O O . GLU A 1 86 ? 22.568 -13.301 2.178 1.00 53.75 86 GLU A O 1
ATOM 649 N N . GLY A 1 87 ? 22.218 -11.619 3.614 1.00 47.06 87 GLY A N 1
ATOM 650 C CA . GLY A 1 87 ? 21.009 -11.094 2.992 1.00 47.06 87 GLY A CA 1
ATOM 651 C C . GLY A 1 87 ? 19.679 -11.556 3.580 1.00 47.06 87 GLY A C 1
ATOM 652 O O . GLY A 1 87 ? 19.581 -12.411 4.454 1.00 47.06 87 GLY A O 1
ATOM 653 N N . PHE A 1 88 ? 18.622 -10.935 3.059 1.00 47.78 88 PHE A N 1
ATOM 654 C CA . PHE A 1 88 ? 17.202 -11.192 3.316 1.00 47.78 88 PHE A CA 1
ATOM 655 C C . PHE A 1 88 ? 16.764 -12.603 2.842 1.00 47.78 88 PHE A C 1
ATOM 657 O O . PHE A 1 88 ? 15.783 -12.737 2.113 1.00 47.78 88 PHE A O 1
ATOM 664 N N . GLY A 1 89 ? 17.521 -13.651 3.186 1.00 47.16 89 GLY A N 1
ATOM 665 C CA . GLY A 1 89 ? 17.489 -14.970 2.547 1.00 47.16 89 GLY A CA 1
ATOM 666 C C . GLY A 1 89 ? 17.185 -16.154 3.467 1.00 47.16 89 GLY A C 1
ATOM 667 O O . GLY A 1 89 ? 16.854 -17.222 2.969 1.00 47.16 89 GLY A O 1
ATOM 668 N N . ASN A 1 90 ? 17.187 -15.994 4.791 1.00 46.41 90 ASN A N 1
ATOM 669 C CA . ASN A 1 90 ? 17.009 -17.140 5.702 1.00 46.41 90 ASN A CA 1
ATOM 670 C C . ASN A 1 90 ? 15.528 -17.447 6.005 1.00 46.41 90 ASN A C 1
ATOM 672 O O . ASN A 1 90 ? 15.221 -18.362 6.763 1.00 46.41 90 ASN A O 1
ATOM 676 N N . ALA A 1 91 ? 14.603 -16.672 5.429 1.00 47.88 91 ALA A N 1
ATOM 677 C CA . ALA A 1 91 ? 13.156 -16.877 5.518 1.00 47.88 91 ALA A CA 1
ATOM 678 C C . ALA A 1 91 ? 12.559 -17.465 4.224 1.00 47.88 91 ALA A C 1
ATOM 680 O O . ALA A 1 91 ? 11.351 -17.398 4.008 1.00 47.88 91 ALA A O 1
ATOM 681 N N . ALA A 1 92 ? 13.388 -18.033 3.348 1.00 48.22 92 ALA A N 1
ATOM 682 C CA . ALA A 1 92 ? 12.934 -18.815 2.209 1.00 48.22 92 ALA A CA 1
ATOM 683 C C . ALA A 1 92 ? 13.493 -20.240 2.329 1.00 48.22 92 ALA A C 1
ATOM 685 O O . ALA A 1 92 ? 14.694 -20.419 2.474 1.00 48.22 92 ALA A O 1
ATOM 686 N N . LEU A 1 93 ? 12.607 -21.236 2.209 1.00 48.59 93 LEU A N 1
ATOM 687 C CA . LEU A 1 93 ? 12.871 -22.687 2.112 1.00 48.59 93 LEU A CA 1
ATOM 688 C C . LEU A 1 93 ? 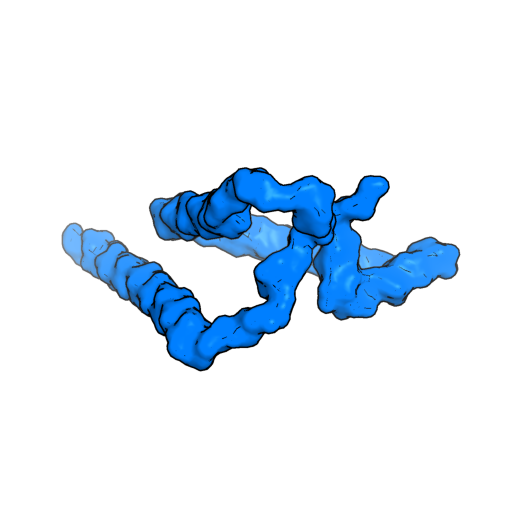12.821 -23.532 3.395 1.00 48.59 93 LEU A C 1
ATOM 690 O O . LEU A 1 93 ? 13.291 -24.664 3.415 1.00 48.59 93 LEU A O 1
ATOM 694 N N . GLY A 1 94 ? 12.084 -23.084 4.403 1.00 48.94 94 GLY A N 1
ATOM 695 C CA . GLY A 1 94 ? 11.223 -24.005 5.141 1.00 48.94 94 GLY A CA 1
ATOM 696 C C . GLY A 1 94 ? 9.797 -23.573 4.872 1.00 48.94 94 GLY A C 1
ATOM 697 O O . GLY A 1 94 ? 9.376 -22.577 5.448 1.00 48.94 94 GLY A O 1
ATOM 698 N N . ALA A 1 95 ? 9.066 -24.238 3.970 1.00 56.47 95 ALA A N 1
ATOM 699 C CA . ALA A 1 95 ? 7.626 -24.009 3.885 1.00 56.47 95 ALA A CA 1
ATOM 700 C C . ALA A 1 95 ? 7.076 -24.157 5.315 1.00 56.47 95 ALA A C 1
ATOM 702 O O . ALA A 1 95 ? 7.281 -25.227 5.901 1.00 56.47 95 ALA A O 1
ATOM 703 N N . PRO A 1 96 ? 6.475 -23.108 5.912 1.00 55.53 96 PRO A N 1
ATOM 704 C CA . PRO A 1 96 ? 5.956 -23.227 7.260 1.00 55.53 96 PRO A CA 1
ATOM 705 C C . PRO A 1 96 ? 5.001 -24.424 7.263 1.00 55.53 96 PRO A C 1
ATOM 707 O O . PRO A 1 96 ? 4.197 -24.547 6.328 1.00 55.53 96 PRO A O 1
ATOM 710 N N . PRO A 1 97 ? 5.104 -25.347 8.238 1.00 63.03 97 PRO A N 1
ATOM 711 C CA . PRO A 1 97 ? 4.196 -26.483 8.297 1.00 63.03 97 PRO A CA 1
ATOM 712 C C . PRO A 1 97 ? 2.763 -25.948 8.237 1.00 63.03 97 PRO A C 1
ATOM 714 O O . PRO A 1 97 ? 2.487 -24.871 8.765 1.00 63.03 97 PRO A O 1
ATOM 717 N N . ALA A 1 98 ? 1.848 -26.657 7.569 1.00 65.81 98 ALA A N 1
ATOM 718 C CA . ALA A 1 98 ? 0.496 -26.160 7.274 1.00 65.81 98 ALA A CA 1
ATOM 719 C C . ALA A 1 98 ? -0.253 -25.611 8.510 1.00 65.81 98 ALA A C 1
ATOM 721 O O . ALA A 1 98 ? -1.133 -24.765 8.378 1.00 65.81 98 ALA A O 1
ATOM 722 N N . SER A 1 99 ? 0.141 -26.043 9.711 1.00 60.81 99 SER A N 1
ATOM 723 C CA . SER A 1 99 ? -0.294 -25.502 10.996 1.00 60.81 99 SER A CA 1
ATOM 724 C C . SER A 1 99 ? 0.066 -24.029 11.220 1.00 60.81 99 SER A C 1
ATOM 726 O O . SER A 1 99 ? -0.767 -23.297 11.735 1.00 60.81 99 SER A O 1
ATOM 728 N N . GLU A 1 100 ? 1.251 -23.555 10.836 1.00 59.81 100 GLU A N 1
ATOM 729 C CA . GLU A 1 100 ? 1.640 -22.147 11.002 1.00 59.81 100 GLU A CA 1
ATOM 730 C C . GLU A 1 100 ? 0.968 -21.231 9.980 1.00 59.81 100 GLU A C 1
ATOM 732 O O . GLU A 1 100 ? 0.521 -20.144 10.339 1.00 59.81 100 GLU A O 1
ATOM 737 N N . LEU A 1 101 ? 0.800 -21.692 8.736 1.00 61.66 101 LEU A N 1
ATOM 738 C CA . LEU A 1 101 ? -0.027 -20.988 7.750 1.00 61.66 101 LEU A CA 1
ATOM 739 C C . LEU A 1 101 ? -1.484 -20.919 8.211 1.00 61.66 101 LEU A C 1
ATOM 741 O O . LEU A 1 101 ? -2.107 -19.863 8.121 1.00 61.66 101 LEU A O 1
ATOM 745 N N . ALA A 1 102 ? -2.015 -22.011 8.768 1.00 70.12 102 ALA A N 1
ATOM 746 C CA . ALA A 1 102 ? -3.348 -22.022 9.352 1.00 70.12 102 ALA A CA 1
ATOM 747 C C . ALA A 1 102 ? -3.449 -21.051 10.534 1.00 70.12 102 ALA A C 1
ATOM 749 O O . ALA A 1 102 ? -4.397 -20.277 10.585 1.00 70.12 102 ALA A O 1
ATOM 750 N N . VAL A 1 103 ? -2.470 -21.014 11.442 1.00 69.69 103 VAL A N 1
ATOM 751 C CA . VAL A 1 103 ? -2.454 -20.070 12.572 1.00 69.69 103 VAL A CA 1
ATOM 752 C C . VAL A 1 103 ? -2.349 -18.624 12.087 1.00 69.69 103 VAL A C 1
ATOM 754 O O . VAL A 1 103 ? -3.068 -17.775 12.603 1.00 69.69 103 VAL A O 1
ATOM 757 N N . ALA A 1 104 ? -1.536 -18.334 11.071 1.00 63.66 104 ALA A N 1
ATOM 758 C CA . ALA A 1 104 ? -1.417 -16.995 10.496 1.00 63.66 104 ALA A CA 1
ATOM 759 C C . ALA A 1 104 ? -2.718 -16.541 9.814 1.00 63.66 104 ALA A C 1
ATOM 761 O O . ALA A 1 104 ? -3.172 -15.417 10.032 1.00 63.66 104 ALA A O 1
ATOM 762 N N . VAL A 1 105 ? -3.365 -17.424 9.047 1.00 72.56 105 VAL A N 1
ATOM 763 C CA . VAL A 1 105 ? -4.659 -17.147 8.406 1.00 72.56 105 VAL A CA 1
ATOM 764 C C . VAL A 1 105 ? -5.764 -17.005 9.454 1.00 72.56 105 VAL A C 1
ATOM 766 O O . VAL A 1 105 ? -6.546 -16.062 9.384 1.00 72.56 105 VAL A O 1
ATOM 769 N N . ILE A 1 106 ? -5.807 -17.876 10.464 1.00 75.19 106 ILE A N 1
ATOM 770 C CA . ILE A 1 106 ? -6.774 -17.801 11.567 1.00 75.19 106 ILE A CA 1
ATOM 771 C C . ILE A 1 106 ? -6.558 -16.522 12.376 1.00 75.19 106 ILE A C 1
ATOM 773 O O . ILE A 1 106 ? -7.533 -15.855 12.700 1.00 75.19 106 ILE A O 1
ATOM 777 N N . ALA A 1 107 ? -5.315 -16.132 12.657 1.00 73.00 107 ALA A N 1
ATOM 778 C CA . ALA A 1 107 ? -5.004 -14.887 13.349 1.00 73.00 107 ALA A CA 1
ATOM 779 C C . ALA A 1 107 ? -5.411 -13.662 12.517 1.00 73.00 107 ALA A C 1
ATOM 781 O O . ALA A 1 107 ? -5.999 -12.731 13.062 1.00 73.00 107 ALA A O 1
ATOM 782 N N . ALA A 1 108 ? -5.178 -13.678 11.201 1.00 68.88 108 ALA A N 1
ATOM 783 C CA . ALA A 1 108 ? -5.605 -12.611 10.298 1.00 68.88 108 ALA A CA 1
ATOM 784 C C . ALA A 1 108 ? -7.138 -12.502 10.219 1.00 68.88 108 ALA A C 1
ATOM 786 O O . ALA A 1 108 ? -7.693 -11.405 10.308 1.00 68.88 108 ALA A O 1
ATOM 787 N N . VAL A 1 109 ? -7.838 -13.635 10.122 1.00 78.31 109 VAL A N 1
ATOM 788 C CA . VAL A 1 109 ? -9.307 -13.689 10.105 1.00 78.31 109 VAL A CA 1
ATOM 789 C C . VAL A 1 109 ? -9.886 -13.300 11.464 1.00 78.31 109 VAL A C 1
ATOM 791 O O . VAL A 1 109 ? -10.861 -12.557 11.508 1.00 78.31 109 VAL A O 1
ATOM 794 N N . ALA A 1 110 ? -9.279 -13.728 12.571 1.00 72.69 110 ALA A N 1
ATOM 795 C CA . ALA A 1 110 ? -9.692 -13.359 13.921 1.00 72.69 110 ALA A CA 1
ATOM 796 C C . ALA A 1 110 ? -9.473 -11.866 14.182 1.00 72.69 110 ALA A C 1
ATOM 798 O O . ALA A 1 110 ? -10.371 -11.210 14.698 1.00 72.69 110 ALA A O 1
ATOM 799 N N . ALA A 1 111 ? -8.340 -11.297 13.761 1.00 68.50 111 ALA A N 1
ATOM 800 C CA . ALA A 1 111 ? -8.095 -9.859 13.832 1.00 68.50 111 ALA A CA 1
ATOM 801 C C . ALA A 1 111 ? -9.117 -9.077 12.992 1.00 68.50 111 ALA A C 1
ATOM 803 O O . ALA A 1 111 ? -9.682 -8.094 13.471 1.00 68.50 111 ALA A O 1
ATOM 804 N N . GLY A 1 112 ? -9.430 -9.556 11.782 1.00 68.25 112 GLY A N 1
ATOM 805 C CA . GLY A 1 112 ? -10.487 -8.995 10.941 1.00 68.25 112 GLY A CA 1
ATOM 806 C C . GLY A 1 112 ? -11.874 -9.093 11.585 1.00 68.25 112 GLY A C 1
ATOM 807 O O . GLY A 1 112 ? -12.617 -8.115 11.608 1.00 68.25 112 GLY A O 1
ATOM 808 N N . ALA A 1 113 ? -12.216 -10.238 12.176 1.00 70.88 113 ALA A N 1
ATOM 809 C CA . ALA A 1 113 ? -13.496 -10.470 12.837 1.00 70.88 113 ALA A CA 1
ATOM 810 C C . ALA A 1 113 ? -13.644 -9.647 14.123 1.00 70.88 113 ALA A C 1
ATOM 812 O O . ALA A 1 113 ? -14.710 -9.085 14.361 1.00 70.88 113 ALA A O 1
ATOM 813 N N . VAL A 1 114 ? -12.581 -9.518 14.922 1.00 69.94 114 VAL A N 1
ATOM 814 C CA . VAL A 1 114 ? -12.542 -8.677 16.127 1.00 69.94 114 VAL A CA 1
ATOM 815 C C . VAL A 1 114 ? -12.647 -7.206 15.743 1.00 69.94 114 VAL A C 1
ATOM 817 O O . VAL A 1 114 ? -13.450 -6.490 16.334 1.00 69.94 114 VAL A O 1
ATOM 820 N N . ALA A 1 115 ? -11.942 -6.759 14.702 1.00 63.09 115 ALA A N 1
ATOM 821 C CA . ALA A 1 115 ? -12.085 -5.400 14.186 1.00 63.09 115 ALA A CA 1
ATOM 822 C C . ALA A 1 115 ? -13.525 -5.116 13.716 1.00 63.09 115 ALA A C 1
ATOM 824 O O . ALA A 1 115 ? -14.098 -4.080 14.053 1.00 63.09 115 ALA A O 1
ATOM 825 N N . VAL A 1 116 ? -14.154 -6.062 13.011 1.00 72.94 116 VAL A N 1
ATOM 826 C CA . VAL A 1 116 ? -15.555 -5.953 12.567 1.00 72.94 116 VAL A CA 1
ATOM 827 C C . VAL A 1 116 ? -16.544 -6.033 13.740 1.00 72.94 116 VAL A C 1
ATOM 829 O O . VAL A 1 116 ? -17.570 -5.353 13.725 1.00 72.94 116 VAL A O 1
ATOM 832 N N . ALA A 1 117 ? -16.264 -6.825 14.776 1.00 70.06 117 ALA A N 1
ATOM 833 C CA . ALA A 1 117 ? -17.111 -6.952 15.962 1.00 70.06 117 ALA A CA 1
ATOM 834 C C . ALA A 1 117 ? -17.045 -5.704 16.853 1.00 70.06 117 ALA A C 1
ATOM 836 O O . ALA A 1 117 ? -18.085 -5.208 17.289 1.00 70.06 117 ALA A O 1
ATOM 837 N N . LEU A 1 118 ? -15.845 -5.155 17.057 1.00 68.69 118 LEU A N 1
ATOM 838 C CA . LEU A 1 118 ? -15.635 -3.890 17.760 1.00 68.69 118 LEU A CA 1
ATOM 839 C C . LEU A 1 118 ? -16.275 -2.730 16.996 1.00 68.69 118 LEU A C 1
ATOM 841 O O . LEU A 1 118 ? -16.939 -1.893 17.606 1.00 68.69 118 LEU A O 1
ATOM 845 N N . TYR A 1 119 ? -16.196 -2.745 15.662 1.00 64.31 119 TYR A N 1
ATOM 846 C CA . TYR A 1 119 ? -16.963 -1.829 14.823 1.00 64.31 119 TYR A CA 1
ATOM 847 C C . TYR A 1 119 ? -18.472 -1.966 15.097 1.00 64.31 119 TYR A C 1
ATOM 849 O O . TYR A 1 119 ? -19.143 -0.991 15.445 1.00 64.31 119 TYR A O 1
ATOM 857 N N . ARG A 1 120 ? -19.023 -3.179 15.017 1.00 65.44 120 ARG A N 1
ATOM 858 C CA . ARG A 1 120 ? -20.464 -3.399 15.214 1.00 65.44 120 ARG A CA 1
ATOM 859 C C . ARG A 1 120 ? -20.956 -3.029 16.618 1.00 65.44 120 ARG A C 1
ATOM 861 O O . ARG A 1 120 ? -22.075 -2.533 16.745 1.00 65.44 120 ARG A O 1
ATOM 868 N N . MET A 1 121 ? -20.154 -3.232 17.663 1.00 65.12 121 MET A N 1
ATOM 869 C CA . MET A 1 121 ? -20.510 -2.844 19.035 1.00 65.12 121 MET A CA 1
ATOM 870 C C . MET A 1 121 ? -20.421 -1.333 19.269 1.00 65.12 121 MET A C 1
ATOM 872 O O . MET A 1 121 ? -21.316 -0.779 19.906 1.00 65.12 121 MET A O 1
ATOM 876 N N . GLY A 1 122 ? -19.422 -0.653 18.700 1.00 54.78 122 GLY A N 1
ATOM 877 C CA . GLY A 1 122 ? -19.286 0.805 18.804 1.00 54.78 122 GLY A CA 1
ATOM 878 C C . GLY A 1 122 ? -20.468 1.565 18.193 1.00 54.78 122 GLY A C 1
ATOM 879 O O . GLY A 1 122 ? -20.895 2.585 18.723 1.00 54.78 122 GLY A O 1
ATOM 880 N N . THR A 1 123 ? -21.088 1.026 17.139 1.00 54.34 123 THR A N 1
ATOM 881 C CA . THR A 1 123 ? -22.287 1.634 16.530 1.00 54.34 123 THR A CA 1
ATOM 882 C C . THR A 1 123 ? -23.576 1.488 17.350 1.00 54.34 123 THR A C 1
ATOM 884 O O . THR A 1 123 ? -24.571 2.113 17.000 1.00 54.34 123 THR A O 1
ATOM 887 N N . ARG A 1 124 ? -23.592 0.695 18.433 1.00 49.78 124 ARG A N 1
ATOM 888 C CA . ARG A 1 124 ? -24.794 0.472 19.265 1.00 49.78 124 ARG A CA 1
ATOM 889 C C . ARG A 1 124 ? -24.923 1.410 20.468 1.00 49.78 124 ARG A C 1
ATOM 891 O O . ARG A 1 124 ? -26.006 1.485 21.030 1.00 49.78 124 ARG A O 1
ATOM 898 N N . GLN A 1 125 ? -23.862 2.116 20.863 1.00 53.62 125 GLN A N 1
ATOM 899 C CA . GLN A 1 125 ? -23.889 2.999 22.043 1.00 53.62 125 GLN A CA 1
ATOM 900 C C . GLN A 1 125 ? -24.171 4.473 21.714 1.00 53.62 125 GLN A C 1
ATOM 902 O O . GLN A 1 125 ? -24.400 5.260 22.619 1.00 53.62 125 GLN A O 1
ATOM 907 N N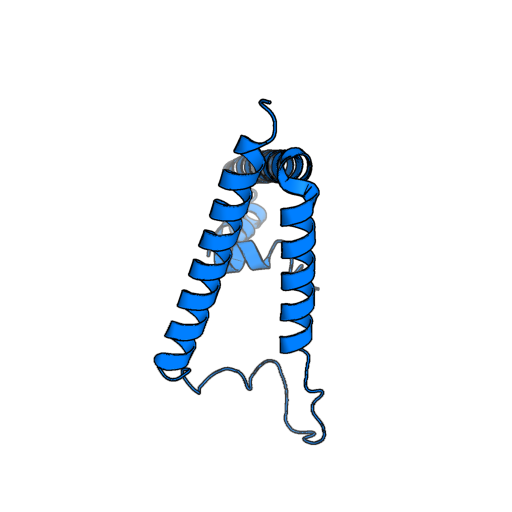 . ALA A 1 126 ? -24.212 4.857 20.434 1.00 47.41 126 ALA A N 1
ATOM 908 C CA . ALA A 1 126 ? -24.491 6.236 20.022 1.00 47.41 126 ALA A CA 1
ATOM 909 C C . ALA A 1 126 ? -25.996 6.565 19.873 1.00 47.41 126 ALA A C 1
ATOM 911 O O . ALA A 1 126 ? -26.329 7.601 19.302 1.00 47.41 126 ALA A O 1
ATOM 912 N N . SER A 1 127 ? -26.908 5.695 20.331 1.00 45.44 127 SER A N 1
ATOM 913 C CA . SER A 1 127 ? -28.362 5.908 20.218 1.00 45.44 127 SER A CA 1
ATOM 914 C C . SER A 1 127 ? -29.161 5.672 21.509 1.00 45.44 127 SER A C 1
ATOM 916 O O . SER A 1 127 ? -30.338 5.319 21.416 1.00 45.44 127 SER A O 1
ATOM 918 N N . SER A 1 128 ? -28.563 5.838 22.694 1.00 37.84 128 SER A N 1
ATOM 919 C CA . SER A 1 128 ? -29.338 5.984 23.940 1.00 37.84 128 SER A CA 1
ATOM 920 C C . SER A 1 128 ? -29.072 7.323 24.595 1.00 37.84 128 SER A C 1
ATOM 922 O O . SER A 1 128 ? -27.868 7.616 24.770 1.00 37.84 128 SER A O 1
#